Protein AF-A0A815IBQ6-F1 (afdb_monomer)

InterPro domains:
  IPR012664 Conserved hypothetical protein CHP02452 [TIGR02452] (3-160)
  IPR019261 Microbial-type PARG, catalytic domain [PF10021] (5-104)
  IPR043472 Macro domain-like [G3DSA:3.40.220.10] (2-160)

Structure (mmCIF, N/CA/C/O backbone):
data_AF-A0A815IBQ6-F1
#
_entry.id   AF-A0A815IBQ6-F1
#
loop_
_atom_site.group_PDB
_atom_site.id
_atom_site.type_symbol
_atom_site.label_atom_id
_atom_site.label_alt_id
_atom_site.label_comp_id
_atom_site.label_asym_id
_atom_site.label_entity_id
_atom_site.label_seq_id
_atom_site.pdbx_PDB_ins_code
_atom_site.Cartn_x
_atom_site.Cartn_y
_atom_site.Cartn_z
_atom_site.occupancy
_atom_site.B_iso_or_equiv
_atom_site.auth_seq_id
_atom_site.auth_comp_id
_atom_site.auth_asym_id
_atom_site.auth_atom_id
_atom_site.pdbx_PDB_model_num
ATOM 1 N N . MET A 1 1 ? -32.817 18.596 2.537 1.00 39.62 1 MET A N 1
ATOM 2 C CA . MET A 1 1 ? -31.670 19.457 2.178 1.00 39.62 1 MET A CA 1
ATOM 3 C C . MET A 1 1 ? -30.483 18.543 1.933 1.00 39.62 1 MET A C 1
ATOM 5 O 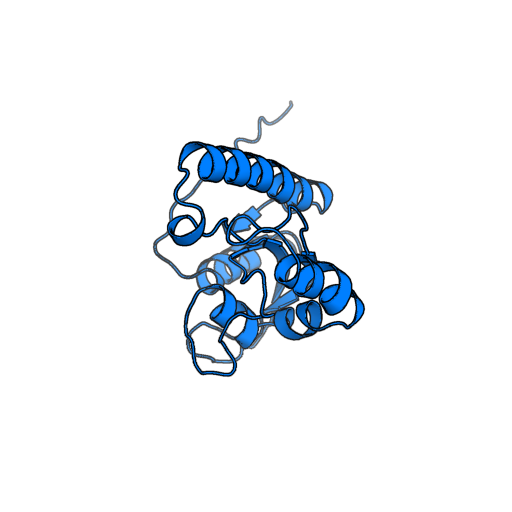O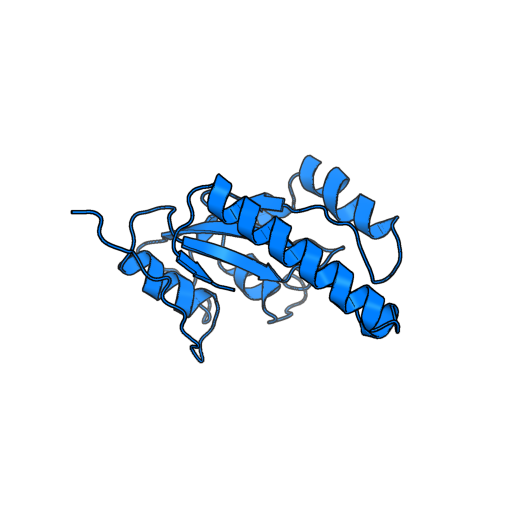 . MET A 1 1 ? -30.120 17.820 2.849 1.00 39.62 1 MET A O 1
ATOM 9 N N . ALA A 1 2 ? -29.962 18.480 0.707 1.00 43.09 2 ALA A N 1
ATOM 10 C CA . ALA A 1 2 ? -28.767 17.694 0.407 1.00 43.09 2 ALA A CA 1
ATOM 11 C C . ALA A 1 2 ? -27.540 18.500 0.846 1.00 43.09 2 ALA A C 1
ATOM 13 O O . ALA A 1 2 ? -27.292 19.584 0.324 1.00 43.09 2 ALA A O 1
ATOM 14 N N . THR A 1 3 ? -26.810 18.012 1.842 1.00 46.16 3 THR A N 1
ATOM 15 C CA . THR A 1 3 ? -25.509 18.558 2.220 1.00 46.16 3 THR A CA 1
ATOM 16 C C . THR A 1 3 ? -24.510 18.196 1.128 1.00 46.16 3 THR A C 1
ATOM 18 O O . THR A 1 3 ? -24.158 17.031 0.957 1.00 46.16 3 THR A O 1
ATOM 21 N N . THR A 1 4 ? -24.058 19.188 0.364 1.00 47.19 4 THR A N 1
ATOM 22 C CA . THR A 1 4 ? -22.916 19.028 -0.539 1.00 47.19 4 THR A CA 1
ATOM 23 C C . THR A 1 4 ? -21.683 18.729 0.311 1.00 47.19 4 THR A C 1
ATOM 25 O O . THR A 1 4 ? -21.151 19.615 0.976 1.00 47.19 4 THR A O 1
ATOM 28 N N . SER A 1 5 ? -21.261 17.465 0.341 1.00 70.06 5 SER A N 1
ATOM 29 C CA . SER A 1 5 ? -20.025 17.057 1.005 1.00 70.06 5 SER A CA 1
ATOM 30 C C . SER A 1 5 ? -18.854 17.365 0.076 1.00 70.06 5 SER A C 1
ATOM 32 O O . SER A 1 5 ? -18.732 16.776 -0.998 1.00 70.06 5 SER A O 1
ATOM 34 N N . TYR A 1 6 ? -18.020 18.332 0.453 1.00 74.88 6 TYR A N 1
ATOM 35 C CA . TYR A 1 6 ? -16.787 18.639 -0.266 1.00 74.88 6 TYR A CA 1
ATOM 36 C C . TYR A 1 6 ? -15.681 17.677 0.174 1.00 74.88 6 TYR A C 1
ATOM 38 O O . TYR A 1 6 ? -15.493 17.442 1.368 1.00 74.88 6 TYR A O 1
ATOM 46 N N . GLN A 1 7 ? -14.907 17.152 -0.780 1.00 84.50 7 GLN A N 1
ATOM 47 C CA . GLN A 1 7 ? -13.708 16.379 -0.459 1.00 84.50 7 GLN A CA 1
ATOM 48 C C . GLN A 1 7 ? -12.661 17.286 0.195 1.00 84.50 7 GLN A C 1
ATOM 50 O O . GLN A 1 7 ? -12.233 18.289 -0.378 1.00 84.50 7 GLN A O 1
ATOM 55 N N . LYS A 1 8 ? -12.226 16.916 1.401 1.00 91.94 8 LYS A N 1
ATOM 56 C CA . LYS A 1 8 ? -11.146 17.594 2.119 1.00 91.94 8 LYS A CA 1
ATOM 57 C C . LYS A 1 8 ? -9.806 17.007 1.677 1.00 91.94 8 LYS A C 1
ATOM 59 O O . LYS A 1 8 ? -9.547 15.831 1.907 1.00 91.94 8 LYS A O 1
ATOM 64 N N . VAL A 1 9 ? -8.942 17.830 1.086 1.00 95.06 9 VAL A N 1
ATOM 65 C CA . VAL A 1 9 ? -7.570 17.446 0.713 1.00 95.06 9 VAL A CA 1
ATOM 66 C C . VAL A 1 9 ? -6.587 18.167 1.627 1.00 95.06 9 VAL A C 1
ATOM 68 O O . VAL A 1 9 ? -6.684 19.378 1.818 1.00 95.06 9 VAL A O 1
ATOM 71 N N . GLN A 1 10 ? -5.643 17.427 2.208 1.00 95.56 10 GLN A N 1
ATOM 72 C CA . GLN A 1 10 ? -4.612 17.968 3.092 1.00 95.56 10 GLN A CA 1
ATOM 73 C C . GLN A 1 10 ? -3.237 17.434 2.699 1.00 95.56 10 GLN A C 1
ATOM 75 O O . GLN A 1 10 ? -3.093 16.265 2.353 1.00 95.56 10 GLN A O 1
ATOM 80 N N . ILE A 1 11 ? -2.220 18.287 2.810 1.00 96.69 11 ILE A N 1
ATOM 81 C CA . ILE A 1 11 ? -0.813 17.903 2.678 1.00 96.69 11 ILE A CA 1
ATOM 82 C C . ILE A 1 11 ? -0.195 18.015 4.070 1.00 96.69 11 ILE A C 1
ATOM 84 O O . ILE A 1 11 ? -0.216 19.086 4.675 1.00 96.69 11 ILE A O 1
ATOM 88 N N . ARG A 1 12 ? 0.322 16.901 4.595 1.00 95.12 12 ARG A N 1
ATOM 89 C CA . ARG A 1 12 ? 0.931 16.817 5.929 1.00 95.12 12 ARG A CA 1
ATOM 90 C C . ARG A 1 12 ? 2.377 16.348 5.800 1.00 95.12 12 ARG A C 1
ATOM 92 O O . ARG A 1 12 ? 2.661 15.425 5.044 1.00 95.12 12 ARG A O 1
ATOM 99 N N . HIS A 1 13 ? 3.283 16.957 6.562 1.00 95.75 13 HIS A N 1
ATOM 100 C CA . HIS A 1 13 ? 4.657 16.473 6.697 1.00 95.75 13 HIS A CA 1
ATOM 101 C C . HIS A 1 13 ? 4.722 15.430 7.822 1.00 95.75 13 HIS A C 1
ATOM 103 O O . HIS A 1 13 ? 5.087 15.740 8.951 1.00 95.75 13 HIS A O 1
ATOM 109 N N . CYS A 1 14 ? 4.283 14.208 7.524 1.00 94.12 14 CYS A N 1
ATOM 110 C CA . CYS A 1 14 ? 4.274 13.085 8.461 1.00 94.12 14 CYS A CA 1
ATOM 111 C C . CYS A 1 14 ? 4.447 11.751 7.722 1.00 94.12 14 CYS A C 1
ATOM 113 O O . CYS A 1 14 ? 4.366 11.688 6.492 1.00 94.12 14 CYS A O 1
ATOM 115 N N . THR A 1 15 ? 4.683 10.675 8.468 1.00 94.12 15 THR A N 1
ATOM 116 C CA . THR A 1 15 ? 4.713 9.323 7.902 1.00 94.12 15 THR A CA 1
ATOM 117 C C . THR A 1 15 ? 3.301 8.827 7.577 1.00 94.12 15 THR A C 1
ATOM 119 O O . THR A 1 15 ? 2.294 9.383 8.028 1.00 94.12 15 THR A O 1
ATOM 122 N N . ILE A 1 16 ? 3.227 7.735 6.810 1.00 93.94 16 ILE A N 1
ATOM 123 C CA . ILE A 1 16 ? 1.962 7.041 6.538 1.00 93.94 16 ILE A CA 1
ATOM 124 C C . ILE A 1 16 ? 1.345 6.519 7.843 1.00 93.94 16 ILE A C 1
ATOM 126 O O . ILE A 1 16 ? 0.137 6.642 8.023 1.00 93.94 16 ILE A O 1
ATOM 130 N N . LEU A 1 17 ? 2.157 5.983 8.762 1.00 94.88 17 LEU A N 1
ATOM 131 C CA . LEU A 1 17 ? 1.676 5.447 10.038 1.00 94.88 17 LEU A CA 1
ATOM 132 C C . LEU A 1 17 ? 1.137 6.556 10.950 1.00 94.88 17 LEU A C 1
ATOM 134 O O . LEU A 1 17 ? 0.068 6.391 11.527 1.00 94.88 17 LEU A O 1
ATOM 138 N N . GLN A 1 18 ? 1.811 7.707 11.019 1.00 95.38 18 GLN A N 1
ATOM 139 C CA . GLN A 1 18 ? 1.338 8.872 11.776 1.00 95.38 18 GLN A CA 1
ATOM 140 C C . GLN A 1 18 ? 0.020 9.425 11.219 1.00 95.38 18 GLN A C 1
ATOM 142 O O . GLN A 1 18 ? -0.898 9.738 11.979 1.00 95.38 18 GLN A O 1
ATOM 147 N N . ALA A 1 19 ? -0.092 9.537 9.890 1.00 96.00 19 ALA A N 1
ATOM 148 C CA . ALA A 1 19 ? -1.331 9.967 9.246 1.00 96.00 19 ALA A CA 1
ATOM 149 C C . ALA A 1 19 ? -2.469 8.973 9.517 1.00 96.00 19 ALA A C 1
ATOM 151 O O . ALA A 1 19 ? -3.549 9.384 9.937 1.00 96.00 19 ALA A O 1
ATOM 152 N N . ALA A 1 20 ? -2.214 7.677 9.324 1.00 95.44 20 ALA A N 1
ATOM 153 C CA . ALA A 1 20 ? -3.199 6.622 9.523 1.00 95.44 20 ALA A CA 1
ATOM 154 C C . ALA A 1 20 ? -3.667 6.531 10.979 1.00 95.44 20 ALA A C 1
ATOM 156 O O . ALA A 1 20 ? -4.866 6.447 11.209 1.00 95.44 20 ALA A O 1
ATOM 157 N N . GLN A 1 21 ? -2.754 6.619 11.950 1.00 95.44 21 GLN A N 1
ATOM 158 C CA . GLN A 1 21 ? -3.089 6.615 13.374 1.00 95.44 21 GLN A CA 1
ATOM 159 C C . GLN A 1 21 ? -3.995 7.798 13.739 1.00 95.44 21 GLN A C 1
ATOM 161 O O . GLN A 1 21 ? -5.029 7.612 14.373 1.00 95.44 21 GLN A O 1
ATOM 166 N N . SER A 1 22 ? -3.620 9.010 13.314 1.00 95.12 22 SER A N 1
ATOM 167 C CA . SER A 1 22 ? -4.398 10.232 13.555 1.00 95.12 22 SER A CA 1
ATOM 168 C C . SER A 1 22 ? -5.808 10.123 12.975 1.00 95.12 22 SER A C 1
ATOM 170 O O . SER A 1 22 ? -6.764 10.494 13.642 1.00 95.12 22 SER A O 1
ATOM 172 N N . LEU A 1 23 ? -5.948 9.586 11.762 1.00 95.06 23 LEU A N 1
ATOM 173 C CA . LEU A 1 23 ? -7.248 9.430 11.110 1.00 95.06 23 LEU A CA 1
ATOM 174 C C . LEU A 1 23 ? -8.068 8.288 11.720 1.00 95.06 23 LEU A C 1
ATOM 176 O O . LEU A 1 23 ? -9.263 8.445 11.929 1.00 95.06 23 LEU A O 1
ATOM 180 N N . ALA A 1 24 ? -7.444 7.160 12.060 1.00 93.94 24 ALA A N 1
ATOM 181 C CA . ALA A 1 24 ? -8.127 6.030 12.686 1.00 93.94 24 ALA A CA 1
ATOM 182 C C . ALA A 1 24 ? -8.690 6.372 14.077 1.00 93.94 24 ALA A C 1
ATOM 184 O O . ALA A 1 24 ? -9.659 5.755 14.501 1.00 93.94 24 ALA A O 1
ATOM 185 N N . ALA A 1 25 ? -8.118 7.364 14.769 1.00 92.94 25 ALA A N 1
ATOM 186 C CA . ALA A 1 25 ? -8.645 7.869 16.037 1.00 92.94 25 ALA A CA 1
ATOM 187 C C . ALA A 1 25 ? -9.909 8.741 15.879 1.00 92.94 25 ALA A C 1
ATOM 189 O O . ALA A 1 25 ? -10.673 8.886 16.830 1.00 92.94 25 ALA A O 1
ATOM 190 N N . GLU A 1 26 ? -10.123 9.334 14.701 1.00 92.12 26 GLU A N 1
ATOM 191 C CA . GLU A 1 26 ? -11.248 10.239 14.412 1.00 92.12 26 GLU A CA 1
ATOM 192 C C . GLU A 1 26 ? -12.374 9.555 13.617 1.00 92.12 26 GLU A C 1
ATOM 194 O O . GLU A 1 26 ? -13.513 10.023 13.610 1.00 92.12 26 GLU A O 1
ATOM 199 N N . MET A 1 27 ? -12.056 8.459 12.928 1.00 87.94 27 MET A N 1
ATOM 200 C CA . MET A 1 27 ? -12.938 7.779 11.982 1.00 87.94 27 MET A CA 1
ATOM 201 C C . MET A 1 27 ? -13.534 6.501 12.581 1.00 87.94 27 MET A C 1
ATOM 203 O O . MET A 1 27 ? -12.981 5.898 13.498 1.00 87.94 27 MET A O 1
ATOM 207 N N . ALA A 1 28 ? -14.651 6.039 12.012 1.00 86.56 28 ALA A N 1
ATOM 208 C CA . ALA A 1 28 ? -15.143 4.695 12.302 1.00 86.56 28 ALA A CA 1
ATOM 209 C C . ALA A 1 28 ? -14.139 3.623 11.827 1.00 86.56 28 ALA A C 1
ATOM 211 O O . ALA A 1 28 ? -13.342 3.854 10.912 1.00 86.56 28 ALA A O 1
ATOM 212 N N . GLU A 1 29 ? -14.202 2.439 12.435 1.00 85.94 29 GLU A N 1
ATOM 213 C CA . GLU A 1 29 ? -13.340 1.306 12.085 1.00 85.94 29 GLU A CA 1
ATOM 214 C C . GLU A 1 29 ? -13.447 0.963 10.587 1.00 85.94 29 GLU A C 1
ATOM 216 O O . GLU A 1 29 ? -14.508 1.098 9.974 1.00 85.94 29 GLU A O 1
ATOM 221 N N . ASP A 1 30 ? -12.333 0.537 9.987 1.00 87.00 30 ASP A N 1
ATOM 222 C CA . ASP A 1 30 ? -12.237 0.104 8.585 1.00 87.00 30 ASP A CA 1
ATOM 223 C C . ASP A 1 30 ? -12.525 1.180 7.517 1.00 87.00 30 ASP A C 1
ATOM 225 O O . ASP A 1 30 ? -12.622 0.862 6.332 1.00 87.00 30 ASP A O 1
ATOM 229 N N . ARG A 1 31 ? -12.610 2.461 7.901 1.00 94.25 31 ARG A N 1
ATOM 230 C CA . ARG A 1 31 ? -12.837 3.593 6.978 1.00 94.25 31 ARG A CA 1
ATOM 231 C C . ARG A 1 31 ? -11.573 4.185 6.357 1.00 94.25 31 ARG A C 1
ATOM 233 O O . ARG A 1 31 ? -11.643 4.845 5.318 1.00 94.25 31 ARG A O 1
ATOM 240 N N . VAL A 1 32 ? -10.429 3.973 7.005 1.00 97.62 32 VAL A N 1
ATOM 241 C CA . VAL A 1 32 ? -9.134 4.494 6.557 1.00 97.62 32 VAL A CA 1
ATOM 242 C C . VAL A 1 32 ? -8.517 3.546 5.530 1.00 97.62 32 VAL A C 1
ATOM 244 O O . VAL A 1 32 ? -8.209 2.390 5.831 1.00 97.62 32 VAL A O 1
ATOM 247 N N . GLY A 1 33 ? -8.288 4.070 4.327 1.00 98.12 33 GLY A N 1
ATOM 248 C CA . GLY A 1 33 ? -7.576 3.406 3.242 1.00 98.12 33 GLY A CA 1
ATOM 249 C C . GLY A 1 33 ? -6.144 3.925 3.101 1.00 98.12 33 GLY A C 1
ATOM 250 O O . GLY A 1 33 ? -5.915 5.131 3.102 1.00 98.12 33 GLY A O 1
ATOM 251 N N . ILE A 1 34 ? -5.167 3.034 2.939 1.00 98.00 34 ILE A N 1
ATOM 252 C CA . ILE A 1 34 ? -3.754 3.382 2.736 1.00 98.00 34 ILE A CA 1
ATOM 253 C C . ILE A 1 34 ? -3.273 2.876 1.379 1.00 98.00 34 ILE A C 1
ATOM 255 O O . ILE A 1 34 ? -3.453 1.703 1.036 1.00 98.00 34 ILE A O 1
ATOM 259 N N . LEU A 1 35 ? -2.606 3.740 0.616 1.00 97.69 35 LEU A N 1
ATOM 260 C CA . LEU A 1 35 ? -1.840 3.329 -0.555 1.00 97.69 35 LEU A CA 1
ATOM 261 C C . LEU A 1 35 ? -0.470 2.790 -0.124 1.00 97.69 35 LEU A C 1
ATOM 263 O O . LEU A 1 35 ? 0.360 3.508 0.433 1.00 97.69 35 LEU A O 1
ATOM 267 N N . ASN A 1 36 ? -0.200 1.523 -0.431 1.00 97.19 36 ASN A N 1
ATOM 268 C CA . ASN A 1 36 ? 1.139 0.955 -0.328 1.00 97.19 36 ASN A CA 1
ATOM 269 C C . ASN A 1 36 ? 1.892 1.134 -1.656 1.00 97.19 36 ASN A C 1
ATOM 271 O O . ASN A 1 36 ? 1.542 0.521 -2.671 1.00 97.19 36 ASN A O 1
ATOM 275 N N . PHE A 1 37 ? 2.953 1.946 -1.626 1.00 87.56 37 PHE A N 1
ATOM 276 C CA . PHE A 1 37 ? 3.891 2.140 -2.734 1.00 87.56 37 PHE A CA 1
ATOM 277 C C . PHE A 1 37 ? 4.797 0.928 -2.908 1.00 87.56 37 PHE A C 1
ATOM 279 O O . PHE A 1 37 ? 5.941 0.908 -2.454 1.00 87.56 37 PHE A O 1
ATOM 286 N N . ALA A 1 38 ? 4.261 -0.089 -3.566 1.00 88.50 38 ALA A N 1
ATOM 287 C CA . ALA A 1 38 ? 4.839 -1.410 -3.498 1.00 88.50 38 ALA A CA 1
ATOM 288 C C . ALA A 1 38 ? 5.939 -1.663 -4.523 1.00 88.50 38 ALA A C 1
ATOM 290 O O . ALA A 1 38 ? 5.911 -1.220 -5.676 1.00 88.50 38 ALA A O 1
ATOM 291 N N . SER A 1 39 ? 6.862 -2.521 -4.125 1.00 89.38 39 SER A N 1
ATOM 292 C CA . SER A 1 39 ? 7.679 -3.296 -5.028 1.00 89.38 39 SER A CA 1
ATOM 293 C C . SER A 1 39 ? 6.794 -4.182 -5.900 1.00 89.38 39 SER A C 1
ATOM 295 O O . SER A 1 39 ? 5.946 -4.945 -5.437 1.00 89.38 39 SER A O 1
ATOM 297 N N . ALA A 1 40 ? 7.047 -4.149 -7.205 1.00 91.19 40 ALA A N 1
ATOM 298 C CA . ALA A 1 40 ? 6.367 -5.041 -8.136 1.00 91.19 40 ALA A CA 1
ATOM 299 C C . ALA A 1 40 ? 6.784 -6.512 -7.967 1.00 91.19 40 ALA A C 1
ATOM 301 O O . ALA A 1 40 ? 6.114 -7.393 -8.496 1.00 91.19 40 ALA A O 1
ATOM 302 N N . LYS A 1 41 ? 7.914 -6.789 -7.297 1.00 90.56 41 LYS A N 1
ATOM 303 C CA . LYS A 1 41 ? 8.588 -8.099 -7.357 1.00 90.56 41 LYS A CA 1
ATOM 304 C C . LYS A 1 41 ? 8.835 -8.758 -6.007 1.00 90.56 41 LYS A C 1
ATOM 306 O O . LYS A 1 41 ? 9.086 -9.961 -5.987 1.00 90.56 41 LYS A O 1
ATOM 311 N N . ASN A 1 42 ? 8.811 -7.993 -4.921 1.00 91.56 42 ASN A N 1
ATOM 312 C CA . ASN A 1 42 ? 9.181 -8.469 -3.592 1.00 91.56 42 ASN A CA 1
ATOM 313 C C . ASN A 1 42 ? 8.124 -8.002 -2.585 1.00 91.56 42 ASN A C 1
ATOM 315 O O . ASN A 1 42 ? 7.998 -6.791 -2.417 1.00 91.56 42 ASN A O 1
ATOM 319 N N . PRO A 1 43 ? 7.370 -8.906 -1.940 1.00 92.69 43 PRO A N 1
ATOM 320 C CA . PRO A 1 43 ? 6.394 -8.516 -0.928 1.00 92.69 43 PRO A CA 1
ATOM 321 C C . PRO A 1 43 ? 7.073 -7.829 0.256 1.00 92.69 43 PRO A C 1
ATOM 323 O O . PRO A 1 43 ? 8.033 -8.362 0.811 1.00 92.69 43 PRO A O 1
ATOM 326 N N . GLY A 1 44 ? 6.582 -6.647 0.639 1.00 89.44 44 GLY A N 1
ATOM 327 C CA . GLY A 1 44 ? 7.177 -5.864 1.724 1.00 89.44 44 GLY A CA 1
ATOM 328 C C . GLY A 1 44 ? 8.520 -5.225 1.354 1.00 89.44 44 GLY A C 1
ATOM 329 O O . GLY A 1 44 ? 9.267 -4.813 2.240 1.00 89.44 44 GLY A O 1
ATOM 330 N N . GLY A 1 45 ? 8.861 -5.168 0.064 1.00 86.94 45 GLY A N 1
ATOM 331 C CA . GLY A 1 45 ? 10.087 -4.539 -0.412 1.00 86.94 45 GLY A CA 1
ATOM 332 C C . GLY A 1 45 ? 11.346 -5.205 0.145 1.00 86.94 45 GLY A C 1
ATOM 333 O O . GLY A 1 45 ? 11.540 -6.417 0.030 1.00 86.94 45 GLY A O 1
ATOM 334 N N . GLY A 1 46 ? 12.241 -4.395 0.708 1.00 81.38 46 GLY A N 1
ATOM 335 C CA . GLY A 1 46 ? 13.500 -4.831 1.309 1.00 81.38 46 GLY A CA 1
ATOM 336 C C . GLY A 1 46 ? 13.475 -4.948 2.834 1.00 81.38 46 GLY A C 1
ATOM 337 O O . GLY A 1 46 ? 14.551 -4.931 3.432 1.00 81.38 46 GLY A O 1
ATOM 338 N N . PHE A 1 47 ? 12.310 -5.022 3.494 1.00 82.19 47 PHE A N 1
ATOM 339 C CA . PHE A 1 47 ? 12.244 -4.815 4.952 1.00 82.19 47 PHE A CA 1
ATOM 340 C C . PHE A 1 47 ? 13.037 -5.853 5.760 1.00 82.19 47 PHE A C 1
ATOM 342 O O . PHE A 1 47 ? 13.681 -5.488 6.742 1.00 82.19 47 PHE A O 1
ATOM 349 N N . LEU A 1 48 ? 13.075 -7.113 5.307 1.00 68.31 48 LEU A N 1
ATOM 350 C CA . LEU A 1 48 ? 13.884 -8.180 5.918 1.00 68.31 48 LEU A CA 1
ATOM 351 C C . LEU A 1 48 ? 15.394 -7.915 5.828 1.00 68.31 48 LEU A C 1
ATOM 353 O O . LEU A 1 48 ? 16.171 -8.504 6.569 1.00 68.31 48 LEU A O 1
ATOM 357 N N . ARG A 1 49 ? 15.816 -7.029 4.920 1.00 69.19 49 ARG A N 1
ATOM 358 C CA . ARG A 1 49 ? 17.212 -6.608 4.727 1.00 69.19 49 ARG A CA 1
ATOM 359 C C . ARG A 1 49 ? 17.513 -5.263 5.398 1.00 69.19 49 ARG A C 1
ATOM 361 O O . ARG A 1 49 ? 18.554 -4.675 5.135 1.00 69.19 49 ARG A O 1
ATOM 368 N N . GLY A 1 50 ? 16.600 -4.758 6.231 1.00 63.38 50 GLY A N 1
ATOM 369 C CA . GLY A 1 50 ? 16.784 -3.520 6.989 1.00 63.38 50 GLY A CA 1
ATOM 370 C C .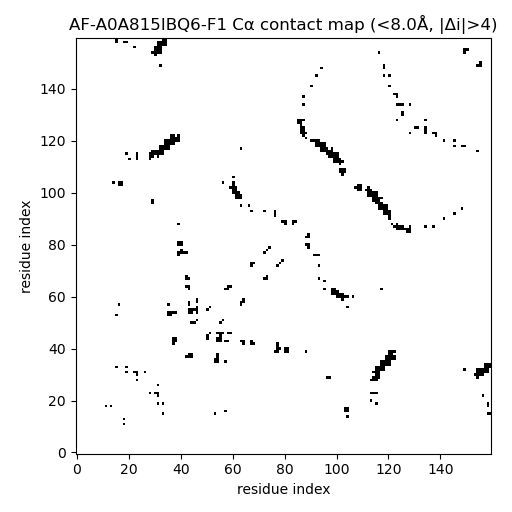 GLY A 1 50 ? 16.460 -2.231 6.228 1.00 63.38 50 GLY A C 1
ATOM 371 O O . GLY A 1 50 ? 16.731 -1.148 6.745 1.00 63.38 50 GLY A O 1
ATOM 372 N N . ALA A 1 51 ? 15.865 -2.301 5.032 1.00 69.88 51 ALA A N 1
ATOM 373 C CA . ALA A 1 51 ? 15.452 -1.096 4.314 1.00 69.88 51 ALA A CA 1
ATOM 374 C C . ALA A 1 51 ? 14.334 -0.360 5.080 1.00 69.88 51 ALA A C 1
ATOM 376 O O . ALA A 1 51 ? 13.390 -0.980 5.568 1.00 69.88 51 ALA A O 1
ATOM 377 N N . LYS A 1 52 ? 14.435 0.968 5.209 1.00 63.34 52 LYS A N 1
ATOM 378 C CA . LYS A 1 52 ? 13.499 1.816 5.980 1.00 63.34 52 LYS A CA 1
ATOM 379 C C . LYS A 1 52 ? 12.621 2.702 5.087 1.00 63.34 52 LYS A C 1
ATOM 381 O O . LYS A 1 52 ? 12.316 3.835 5.441 1.00 63.34 52 LYS A O 1
ATOM 386 N N . VAL A 1 53 ? 12.262 2.210 3.908 1.00 73.50 53 VAL A N 1
ATOM 387 C CA . VAL A 1 53 ? 11.438 2.950 2.944 1.00 73.50 53 VAL A CA 1
ATOM 388 C C . VAL A 1 53 ? 9.939 2.751 3.238 1.00 73.50 53 VAL A C 1
ATOM 390 O O . VAL A 1 53 ? 9.567 2.163 4.258 1.00 73.50 53 VAL A O 1
ATOM 393 N N . LYS A 1 54 ? 9.067 3.330 2.399 1.00 78.69 54 LYS A N 1
ATOM 394 C CA . LYS A 1 54 ? 7.620 3.437 2.661 1.00 78.69 54 LYS A CA 1
ATOM 395 C C . LYS A 1 54 ? 6.923 2.074 2.811 1.00 78.69 54 LYS A C 1
ATOM 397 O O . LYS A 1 54 ? 6.232 1.869 3.806 1.00 78.69 54 LYS A O 1
ATOM 402 N N . GLU A 1 55 ? 7.118 1.150 1.867 1.00 87.56 55 GLU A N 1
ATOM 403 C CA . GLU A 1 55 ? 6.518 -0.198 1.918 1.00 87.56 55 GLU A CA 1
ATOM 404 C C . GLU A 1 55 ? 7.032 -0.987 3.130 1.00 87.56 55 GLU A C 1
ATOM 406 O O . GLU A 1 55 ? 6.280 -1.687 3.806 1.00 87.56 55 GLU A O 1
ATOM 411 N N . GLU A 1 56 ? 8.315 -0.836 3.446 1.00 89.44 56 GLU A N 1
ATOM 412 C CA . GLU A 1 56 ? 8.962 -1.553 4.533 1.00 89.44 56 GLU A CA 1
ATOM 413 C C . GLU A 1 56 ? 8.465 -1.125 5.914 1.00 89.44 56 GLU A C 1
ATOM 415 O O . GLU A 1 56 ? 8.437 -1.952 6.827 1.00 89.44 56 GLU A O 1
ATOM 420 N N . SER A 1 57 ? 8.079 0.146 6.080 1.00 91.69 57 SER A N 1
ATOM 421 C CA . SER A 1 57 ? 7.450 0.613 7.322 1.00 91.69 57 SER A CA 1
ATOM 422 C C . SER A 1 57 ? 6.108 -0.090 7.545 1.00 91.69 57 SER A C 1
ATOM 424 O O . SER A 1 57 ? 5.903 -0.717 8.583 1.00 91.69 57 SER A O 1
ATOM 426 N N . LEU A 1 58 ? 5.246 -0.121 6.520 1.00 95.00 58 LEU A N 1
ATOM 427 C CA . LEU A 1 58 ? 3.973 -0.845 6.584 1.00 95.00 58 LEU A CA 1
ATOM 428 C C . LEU A 1 58 ? 4.183 -2.342 6.841 1.00 95.00 58 LEU A C 1
ATOM 430 O O . LEU A 1 58 ? 3.505 -2.917 7.689 1.00 95.00 58 LEU A O 1
ATOM 434 N N . ALA A 1 59 ? 5.137 -2.977 6.158 1.00 94.88 59 ALA A N 1
ATOM 435 C CA . ALA A 1 59 ? 5.416 -4.401 6.326 1.00 94.88 59 ALA A CA 1
ATOM 436 C C . ALA A 1 59 ? 5.889 -4.765 7.746 1.00 94.88 59 ALA A C 1
ATOM 438 O O . ALA A 1 59 ? 5.530 -5.827 8.249 1.00 94.88 59 ALA A O 1
ATOM 439 N N . ARG A 1 60 ? 6.675 -3.898 8.403 1.00 94.88 60 ARG A N 1
ATOM 440 C CA . ARG A 1 60 ? 7.164 -4.127 9.776 1.00 94.88 60 ARG A CA 1
ATOM 441 C C . ARG A 1 60 ? 6.127 -3.854 10.854 1.00 94.88 60 ARG A C 1
ATOM 443 O O . ARG A 1 60 ? 6.164 -4.503 11.900 1.00 94.88 60 ARG A O 1
ATOM 450 N N . SER A 1 61 ? 5.269 -2.870 10.620 1.00 96.75 61 SER A N 1
ATOM 451 C CA . SER A 1 61 ? 4.368 -2.341 11.642 1.00 96.75 61 SER A CA 1
ATOM 452 C C . SER A 1 61 ? 2.945 -2.886 11.549 1.00 96.75 61 SER A C 1
ATOM 454 O O . SER A 1 61 ? 2.081 -2.475 12.324 1.00 96.75 61 SER A O 1
ATOM 456 N N . SER A 1 62 ? 2.688 -3.809 10.616 1.00 97.75 62 SER A N 1
ATOM 457 C CA . SER A 1 62 ? 1.349 -4.336 10.367 1.00 97.75 62 SER A CA 1
ATOM 458 C C . SER A 1 62 ? 1.305 -5.799 9.933 1.00 97.75 62 SER A C 1
ATOM 460 O O . SER A 1 62 ? 2.327 -6.429 9.660 1.00 97.75 62 SER A O 1
ATOM 462 N N . SER A 1 63 ? 0.090 -6.343 9.824 1.00 98.06 63 SER A N 1
ATOM 463 C CA . SER A 1 63 ? -0.155 -7.675 9.258 1.00 98.06 63 SER A CA 1
ATOM 464 C C . SER A 1 63 ? -0.026 -7.734 7.726 1.00 98.06 63 SER A C 1
ATOM 466 O O . SER A 1 63 ? -0.210 -8.805 7.143 1.00 98.06 63 SER A O 1
ATOM 468 N N . LEU A 1 64 ? 0.323 -6.626 7.053 1.00 97.56 64 LEU A N 1
ATOM 469 C CA . LEU A 1 64 ? 0.386 -6.541 5.590 1.00 97.56 64 LEU A CA 1
ATOM 470 C C . LEU A 1 64 ? 1.324 -7.583 4.980 1.00 97.56 64 LEU A C 1
ATOM 472 O O . LEU A 1 64 ? 0.978 -8.199 3.977 1.00 97.56 64 LEU A O 1
ATOM 476 N N . TYR A 1 65 ? 2.494 -7.825 5.577 1.00 96.81 65 TYR A N 1
ATOM 477 C CA . TYR A 1 65 ? 3.438 -8.795 5.019 1.00 96.81 65 TYR A CA 1
ATOM 478 C C . TYR A 1 65 ? 2.840 -10.210 4.938 1.00 96.81 65 TYR A C 1
ATOM 480 O O . TYR A 1 65 ? 3.029 -10.904 3.938 1.00 96.81 65 TYR A O 1
ATOM 488 N N . LEU A 1 66 ? 2.049 -10.611 5.938 1.00 96.94 66 LEU A N 1
ATOM 489 C CA . LEU A 1 66 ? 1.345 -11.897 5.933 1.00 96.94 66 LEU A CA 1
ATOM 490 C C . LEU A 1 66 ? 0.303 -11.957 4.807 1.00 96.94 66 LEU A C 1
ATOM 492 O O . LEU A 1 66 ? 0.186 -12.977 4.134 1.00 96.94 66 LEU A O 1
ATOM 496 N N . ALA A 1 67 ? -0.411 -10.857 4.551 1.00 97.38 67 ALA A N 1
ATOM 497 C CA . ALA A 1 67 ? -1.357 -10.772 3.439 1.00 97.38 67 ALA A CA 1
ATOM 498 C C . ALA A 1 67 ? -0.657 -10.868 2.068 1.00 97.38 67 ALA A C 1
ATOM 500 O O . ALA A 1 67 ? -1.112 -11.591 1.184 1.00 97.38 67 ALA A O 1
ATOM 501 N N . LEU A 1 68 ? 0.484 -10.192 1.898 1.00 96.62 68 LEU A N 1
ATOM 502 C CA . LEU A 1 68 ? 1.227 -10.162 0.631 1.00 96.62 68 LEU A CA 1
ATOM 503 C C . LEU A 1 68 ? 1.949 -11.479 0.305 1.00 96.62 68 LEU A C 1
ATOM 505 O O . LEU A 1 68 ? 2.255 -11.743 -0.857 1.00 96.62 68 LEU A O 1
ATOM 509 N N . THR A 1 69 ? 2.234 -12.304 1.312 1.00 96.31 69 THR A N 1
ATOM 510 C CA . THR A 1 69 ? 2.985 -13.565 1.165 1.00 96.31 69 THR A CA 1
ATOM 511 C C . THR A 1 69 ? 2.108 -14.800 1.002 1.00 96.31 69 THR A C 1
ATOM 513 O O . THR A 1 69 ? 2.628 -15.909 0.882 1.00 96.31 69 THR A O 1
ATOM 516 N N . GLN A 1 70 ? 0.787 -14.632 0.936 1.00 97.12 70 GLN A N 1
ATOM 517 C CA . GLN A 1 70 ? -0.111 -15.742 0.635 1.00 97.12 70 GLN A CA 1
ATOM 518 C C . GLN A 1 70 ? 0.254 -16.380 -0.720 1.00 97.12 70 GLN A C 1
ATOM 520 O O . GLN A 1 70 ? 0.452 -15.644 -1.692 1.00 97.12 70 GLN A O 1
ATOM 525 N N . PRO A 1 71 ? 0.282 -17.724 -0.844 1.00 96.56 71 PRO A N 1
ATOM 526 C CA . PRO A 1 71 ? 0.722 -18.399 -2.071 1.00 96.56 71 PRO A CA 1
ATOM 527 C C . PRO A 1 71 ? -0.001 -17.927 -3.339 1.00 96.56 71 PRO A C 1
ATOM 529 O O . PRO A 1 71 ? 0.625 -17.711 -4.375 1.00 96.56 71 PRO A O 1
ATOM 532 N N . ARG A 1 72 ? -1.316 -17.692 -3.238 1.00 96.19 72 ARG A N 1
ATOM 533 C CA . ARG A 1 72 ? -2.144 -17.176 -4.337 1.00 96.19 72 ARG A CA 1
ATOM 534 C C . ARG A 1 72 ? -1.704 -15.781 -4.780 1.00 96.19 72 ARG A C 1
ATOM 536 O O . ARG A 1 72 ? -1.514 -15.546 -5.968 1.00 96.19 72 ARG A O 1
ATOM 543 N N . ILE A 1 73 ? -1.508 -14.873 -3.823 1.00 96.00 73 ILE A N 1
ATOM 544 C CA . ILE A 1 73 ? -1.039 -13.507 -4.087 1.00 96.00 73 ILE A CA 1
ATOM 545 C C . ILE A 1 73 ? 0.363 -13.541 -4.696 1.00 96.00 73 ILE A C 1
ATOM 547 O O . ILE A 1 73 ? 0.644 -12.813 -5.648 1.00 96.00 73 ILE A O 1
ATOM 551 N N . PHE A 1 74 ? 1.222 -14.431 -4.203 1.00 93.50 74 PHE A N 1
ATOM 552 C CA . PHE A 1 74 ? 2.570 -14.604 -4.723 1.00 93.50 74 PHE A CA 1
ATOM 553 C C . PHE A 1 74 ? 2.588 -14.977 -6.207 1.00 93.50 74 PHE A C 1
ATOM 555 O O . PHE A 1 74 ? 3.177 -14.253 -7.017 1.00 93.50 74 PHE A O 1
ATOM 562 N N . ALA A 1 75 ? 1.865 -16.039 -6.559 1.00 93.56 75 ALA A N 1
ATOM 563 C CA . ALA A 1 75 ? 1.765 -16.520 -7.931 1.00 93.56 75 ALA A CA 1
ATOM 564 C C . ALA A 1 75 ? 1.081 -15.499 -8.859 1.00 93.56 75 ALA A C 1
ATOM 566 O O . ALA A 1 75 ? 1.542 -15.229 -9.970 1.00 93.56 75 ALA A O 1
ATOM 567 N N . GLU A 1 76 ? -0.021 -14.892 -8.415 1.00 94.38 76 GLU A N 1
ATOM 568 C CA . GLU A 1 76 ? -0.827 -14.027 -9.278 1.00 94.38 76 GLU A CA 1
ATOM 569 C C . GLU A 1 76 ? -0.257 -12.616 -9.421 1.00 94.38 76 GLU A C 1
ATOM 571 O O . GLU A 1 76 ? -0.419 -11.998 -10.469 1.00 94.38 76 GLU A O 1
ATOM 576 N N . TYR A 1 77 ? 0.421 -12.070 -8.419 1.00 95.56 77 TYR A N 1
ATOM 577 C CA . TYR A 1 77 ? 0.925 -10.701 -8.496 1.00 95.56 77 TYR A CA 1
ATOM 578 C C . TYR A 1 77 ? 2.429 -10.657 -8.762 1.00 95.56 77 TYR A C 1
ATOM 580 O O . TYR A 1 77 ? 2.870 -10.069 -9.757 1.00 95.56 77 TYR A O 1
ATOM 588 N N . TYR A 1 78 ? 3.226 -11.271 -7.888 1.00 95.12 78 TYR A N 1
ATOM 589 C CA . TYR A 1 78 ? 4.677 -11.097 -7.910 1.00 95.12 78 TYR A CA 1
ATOM 590 C C . TYR A 1 78 ? 5.322 -11.871 -9.058 1.00 95.12 78 TYR A C 1
ATOM 592 O O . TYR A 1 78 ? 6.114 -11.287 -9.801 1.00 95.12 78 TYR A O 1
ATOM 600 N N . ASP A 1 79 ? 4.947 -13.133 -9.275 1.00 94.00 79 ASP A N 1
ATOM 601 C CA . ASP A 1 79 ? 5.511 -13.925 -10.376 1.00 94.00 79 ASP A CA 1
ATOM 602 C C . ASP A 1 79 ? 5.122 -13.356 -11.743 1.00 94.00 79 ASP A C 1
ATOM 604 O O . ASP A 1 79 ? 5.968 -13.207 -12.627 1.00 94.00 79 ASP A O 1
ATOM 608 N N . HIS A 1 80 ? 3.889 -12.874 -11.889 1.00 93.50 80 HIS A N 1
ATOM 609 C CA . HIS A 1 80 ? 3.481 -12.190 -13.112 1.00 93.50 80 HIS A CA 1
ATOM 610 C C . HIS A 1 80 ? 4.304 -10.932 -13.409 1.00 93.50 80 HIS A C 1
ATOM 612 O O . HIS A 1 80 ? 4.750 -10.724 -14.538 1.00 93.50 80 HIS A O 1
ATOM 618 N N . ASN A 1 81 ? 4.538 -10.085 -12.405 1.00 93.06 81 ASN A N 1
ATOM 619 C CA . ASN A 1 81 ? 5.348 -8.880 -12.581 1.00 93.06 81 ASN A CA 1
ATOM 620 C C . ASN A 1 81 ? 6.842 -9.192 -12.791 1.00 93.06 81 ASN A C 1
ATOM 622 O O . ASN A 1 81 ? 7.553 -8.380 -13.390 1.00 93.06 81 ASN A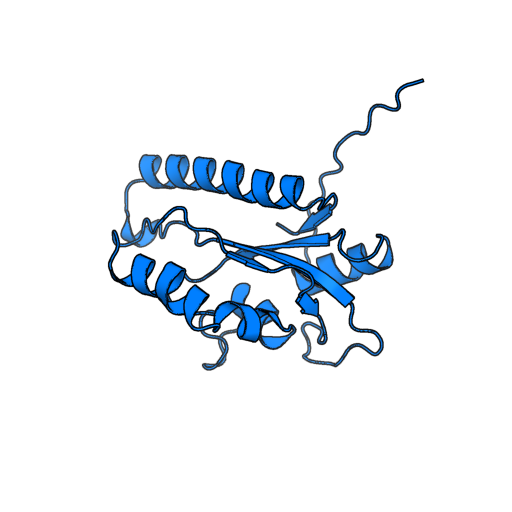 O 1
ATOM 626 N N . ARG A 1 82 ? 7.334 -10.350 -12.329 1.00 92.12 82 ARG A N 1
ATOM 627 C CA . ARG A 1 82 ? 8.699 -10.829 -12.608 1.00 92.12 82 ARG A CA 1
ATOM 628 C C . ARG A 1 82 ? 8.863 -11.279 -14.058 1.00 92.12 82 ARG A C 1
ATOM 630 O O . ARG A 1 82 ? 9.893 -10.967 -14.651 1.00 92.12 82 ARG A O 1
ATOM 637 N N . CYS A 1 83 ? 7.854 -11.942 -14.622 1.00 86.44 83 CYS A N 1
ATOM 638 C CA . CYS A 1 83 ? 7.841 -12.395 -16.017 1.00 86.44 83 CYS A CA 1
ATOM 639 C C . CYS A 1 83 ? 7.448 -11.296 -17.026 1.00 86.44 83 CYS A C 1
ATOM 641 O O . CYS A 1 83 ? 7.665 -11.458 -18.224 1.00 86.44 83 CYS A O 1
ATOM 643 N N . GLY A 1 84 ? 6.843 -10.196 -16.566 1.00 79.88 84 GLY A N 1
ATOM 644 C CA . GLY A 1 84 ? 6.281 -9.145 -17.418 1.00 79.88 84 GLY A CA 1
ATOM 645 C C . GLY A 1 84 ? 7.270 -8.103 -17.966 1.00 79.88 84 GLY A C 1
ATOM 646 O O . GLY A 1 84 ? 8.489 -8.174 -17.796 1.00 79.88 84 GLY A O 1
ATOM 647 N N . LYS A 1 85 ? 6.711 -7.072 -18.620 1.00 74.56 85 LYS A N 1
ATOM 648 C CA . LYS A 1 85 ? 7.458 -5.937 -19.192 1.00 74.56 85 LYS A CA 1
ATOM 649 C C . LYS A 1 85 ? 8.288 -5.221 -18.118 1.00 74.56 85 LYS A C 1
ATOM 651 O O . LYS A 1 85 ? 7.751 -4.742 -17.114 1.00 74.56 85 LYS A O 1
ATOM 656 N N . ARG A 1 86 ? 9.598 -5.100 -18.362 1.00 83.31 86 ARG A N 1
ATOM 657 C CA . ARG A 1 86 ? 10.546 -4.459 -17.438 1.00 83.31 86 ARG A CA 1
ATOM 658 C C . ARG A 1 86 ? 10.148 -3.007 -17.162 1.00 83.31 86 ARG A C 1
ATOM 660 O O . ARG A 1 86 ? 9.892 -2.233 -18.076 1.00 83.31 86 ARG A O 1
ATOM 667 N N . GLY A 1 87 ? 10.101 -2.651 -15.882 1.00 88.00 87 GLY A N 1
ATOM 668 C CA . GLY A 1 87 ? 9.895 -1.286 -15.404 1.00 88.00 87 GLY A CA 1
ATOM 669 C C . GLY A 1 87 ? 8.454 -0.783 -15.462 1.00 88.00 87 GLY A C 1
ATOM 670 O O . GLY A 1 87 ? 8.040 -0.106 -14.530 1.00 88.00 87 GLY A O 1
ATOM 671 N N . ILE A 1 88 ? 7.664 -1.131 -16.484 1.00 93.12 88 ILE A N 1
ATOM 672 C CA . ILE A 1 88 ? 6.267 -0.682 -16.542 1.00 93.12 88 ILE A CA 1
ATOM 673 C C . ILE A 1 88 ? 5.390 -1.459 -15.556 1.00 93.12 88 ILE A C 1
ATOM 675 O O . ILE A 1 88 ? 4.592 -0.830 -14.872 1.00 93.12 88 ILE A O 1
ATOM 679 N N . TYR A 1 89 ? 5.599 -2.776 -15.406 1.00 93.81 89 TYR A N 1
ATOM 680 C CA . TYR A 1 89 ? 4.773 -3.698 -14.603 1.00 93.81 89 TYR A CA 1
ATOM 681 C C . TYR A 1 89 ? 3.306 -3.792 -15.064 1.00 93.81 89 TYR A C 1
ATOM 683 O O . TYR A 1 89 ? 2.885 -3.111 -15.999 1.00 93.81 89 TYR A O 1
ATOM 691 N N . SER A 1 90 ? 2.524 -4.671 -14.435 1.00 93.56 90 SER A N 1
ATOM 692 C CA . SER A 1 90 ? 1.102 -4.867 -14.751 1.00 93.56 90 SER A CA 1
ATOM 693 C C . SER A 1 90 ? 0.179 -3.861 -14.042 1.00 93.56 90 SER A C 1
ATOM 695 O O . SER A 1 90 ? 0.609 -3.087 -13.190 1.00 93.56 90 SER A O 1
ATOM 697 N N . HIS A 1 91 ? -1.112 -3.876 -14.389 1.00 95.06 91 HIS A N 1
ATOM 698 C CA . HIS A 1 91 ? -2.171 -3.139 -13.678 1.00 95.06 91 HIS A CA 1
ATOM 699 C C . HIS A 1 91 ? -2.813 -3.956 -12.546 1.00 95.06 91 HIS A C 1
ATOM 701 O O . HIS A 1 91 ? -3.905 -3.615 -12.095 1.00 95.06 91 HIS A O 1
ATOM 707 N N . ARG A 1 92 ? -2.186 -5.059 -12.115 1.00 95.44 92 ARG A N 1
ATOM 708 C CA . ARG A 1 92 ? -2.697 -5.859 -10.997 1.00 95.44 92 ARG A CA 1
ATOM 709 C C . ARG A 1 92 ? -2.610 -5.038 -9.713 1.00 95.44 92 ARG A C 1
ATOM 711 O O . ARG A 1 92 ? -1.635 -4.322 -9.499 1.00 95.44 92 ARG A O 1
ATOM 718 N N . ILE A 1 93 ? -3.642 -5.153 -8.887 1.00 97.00 93 ILE A N 1
ATOM 719 C CA . ILE A 1 93 ? -3.778 -4.473 -7.600 1.00 97.00 93 ILE A CA 1
ATOM 720 C C . ILE A 1 93 ? -4.055 -5.549 -6.559 1.00 97.00 93 ILE A C 1
ATOM 722 O O . ILE A 1 93 ? -4.879 -6.430 -6.800 1.00 97.00 93 ILE A O 1
ATOM 726 N N . ILE A 1 94 ? -3.383 -5.474 -5.412 1.00 98.12 94 ILE A N 1
ATOM 727 C CA . ILE A 1 94 ? -3.744 -6.279 -4.244 1.00 98.12 94 ILE A CA 1
ATOM 728 C C . ILE A 1 94 ? -4.532 -5.377 -3.302 1.00 98.12 94 ILE A C 1
ATOM 730 O O . ILE A 1 94 ? -4.022 -4.347 -2.862 1.00 98.12 94 ILE A O 1
ATOM 734 N N . TYR A 1 95 ? -5.762 -5.766 -2.982 1.00 98.31 95 TYR A N 1
ATOM 735 C CA . TYR A 1 95 ? -6.524 -5.161 -1.896 1.00 98.31 95 TYR A CA 1
ATOM 736 C C . TYR A 1 95 ? -6.449 -6.062 -0.665 1.00 98.31 95 TYR A C 1
ATOM 738 O O . TYR A 1 95 ? -6.747 -7.252 -0.748 1.00 98.31 95 TYR A O 1
ATOM 746 N N . SER A 1 96 ? -6.024 -5.496 0.461 1.00 98.12 96 SER A N 1
ATOM 747 C CA . SER A 1 96 ? -5.942 -6.179 1.751 1.00 98.12 96 SER A CA 1
ATOM 748 C C . SER A 1 96 ? -6.889 -5.496 2.744 1.00 98.12 96 SER A C 1
ATOM 750 O O . SER A 1 96 ? -6.577 -4.392 3.199 1.00 98.12 96 SER A O 1
ATOM 752 N N . PRO A 1 97 ? -8.052 -6.095 3.061 1.00 97.38 97 PRO A N 1
ATOM 753 C CA . PRO A 1 97 ? -8.978 -5.540 4.045 1.00 97.38 97 PRO A CA 1
ATOM 754 C C . PRO A 1 97 ? -8.466 -5.765 5.474 1.00 97.38 97 PRO A C 1
ATOM 756 O O . PRO A 1 97 ? -7.742 -6.731 5.723 1.00 97.38 97 PRO A O 1
ATOM 759 N N . ARG A 1 98 ? -8.898 -4.917 6.419 1.00 96.75 98 ARG A N 1
ATOM 760 C CA . ARG A 1 98 ? -8.686 -5.101 7.870 1.00 96.75 98 ARG A CA 1
ATOM 761 C C . ARG A 1 98 ? -7.235 -5.413 8.270 1.00 96.75 98 ARG A C 1
ATOM 763 O O . ARG A 1 98 ? -6.977 -6.228 9.156 1.00 96.75 98 ARG A O 1
ATOM 770 N N . ILE A 1 99 ? -6.259 -4.762 7.642 1.00 98.12 99 ILE A N 1
ATOM 771 C CA . ILE A 1 99 ? -4.864 -4.877 8.067 1.00 98.12 99 ILE A CA 1
ATOM 772 C C . ILE A 1 99 ? -4.711 -4.245 9.447 1.00 98.12 99 ILE A C 1
ATOM 774 O O . ILE A 1 99 ? -5.071 -3.090 9.649 1.00 98.12 99 ILE A O 1
ATOM 778 N N . THR A 1 100 ? -4.159 -5.005 10.390 1.00 98.00 100 THR A N 1
ATOM 779 C CA . THR A 1 100 ? -3.884 -4.538 11.749 1.00 98.00 100 THR A CA 1
ATOM 780 C C . THR A 1 100 ? -2.564 -3.787 11.764 1.00 98.00 100 THR A C 1
ATOM 782 O O . THR A 1 100 ? -1.529 -4.394 11.483 1.00 98.00 100 THR A O 1
ATOM 785 N N . ILE A 1 101 ? -2.581 -2.507 12.132 1.00 97.94 101 ILE A N 1
ATOM 786 C CA . ILE A 1 101 ? -1.381 -1.749 12.485 1.00 97.94 101 ILE A CA 1
ATOM 787 C C . ILE A 1 101 ? -1.139 -1.910 13.985 1.00 97.94 101 ILE A C 1
ATOM 789 O O . ILE A 1 101 ? -1.989 -1.553 14.798 1.00 97.94 101 ILE A O 1
ATOM 793 N N . PHE A 1 102 ? 0.018 -2.457 14.350 1.00 98.00 102 PHE A N 1
ATOM 794 C CA . PHE A 1 102 ? 0.353 -2.783 15.739 1.00 98.00 102 PHE A CA 1
ATOM 795 C C . PHE A 1 102 ? 1.641 -2.119 16.240 1.00 98.00 102 PHE A C 1
ATOM 797 O O . PHE A 1 102 ? 1.907 -2.210 17.435 1.00 98.00 102 PHE A O 1
ATOM 804 N N . LYS A 1 103 ? 2.420 -1.441 15.380 1.00 97.25 103 LYS A N 1
ATOM 805 C CA . LYS A 1 103 ? 3.585 -0.631 15.789 1.00 97.25 103 LYS A CA 1
ATOM 806 C C . LYS A 1 103 ? 3.573 0.773 15.205 1.00 97.25 103 LYS A C 1
ATOM 808 O O . LYS A 1 103 ? 3.039 0.986 14.116 1.00 97.25 103 LYS A O 1
ATOM 813 N N . ASP A 1 104 ? 4.227 1.695 15.897 1.00 94.81 104 ASP A N 1
ATOM 814 C CA . ASP A 1 104 ? 4.556 3.020 15.378 1.00 94.81 104 ASP A CA 1
ATOM 815 C C . ASP A 1 104 ? 5.847 3.012 14.521 1.00 94.81 104 ASP A C 1
ATOM 817 O O . AS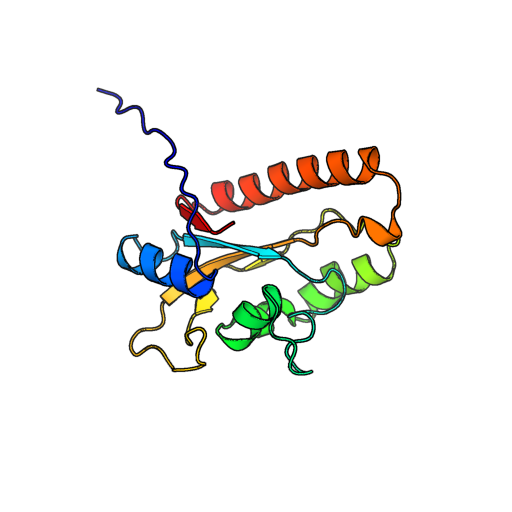P A 1 104 ? 6.402 1.954 14.198 1.00 94.81 104 ASP A O 1
ATOM 821 N N . ASP A 1 105 ? 6.323 4.196 14.118 1.00 91.31 105 ASP A N 1
ATOM 822 C CA . ASP A 1 105 ? 7.572 4.348 13.354 1.00 91.31 105 ASP A CA 1
ATOM 823 C C . ASP A 1 105 ? 8.843 4.070 14.182 1.00 91.31 105 ASP A C 1
ATOM 825 O O . ASP A 1 105 ? 9.885 3.738 13.608 1.00 91.31 105 ASP A O 1
ATOM 829 N N . ASN A 1 106 ? 8.770 4.172 15.514 1.00 91.88 106 ASN A N 1
ATOM 830 C CA . ASN A 1 106 ? 9.864 3.827 16.428 1.00 91.88 106 ASN A CA 1
ATOM 831 C C . ASN A 1 106 ? 9.935 2.312 16.692 1.00 91.88 106 ASN A C 1
ATOM 833 O O . ASN A 1 106 ? 10.937 1.813 17.205 1.00 91.88 106 ASN A O 1
ATOM 837 N N . GLY A 1 107 ? 8.902 1.568 16.287 1.00 92.81 107 GLY A N 1
ATOM 838 C CA . GLY A 1 107 ? 8.769 0.133 16.507 1.00 92.81 107 GLY A CA 1
ATOM 839 C C . GLY A 1 107 ? 8.117 -0.222 17.843 1.00 92.81 107 GLY A C 1
ATOM 840 O O . GLY A 1 107 ? 8.097 -1.406 18.196 1.00 92.81 107 GLY A O 1
ATOM 841 N N . GLU A 1 108 ? 7.580 0.766 18.558 1.00 96.81 108 GLU A N 1
ATOM 84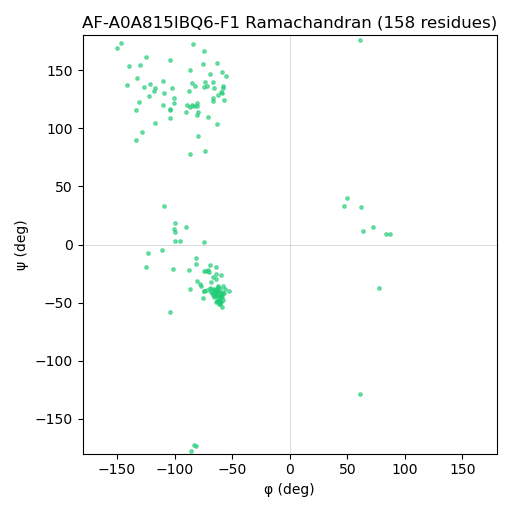2 C CA . GLU A 1 108 ? 6.835 0.578 19.797 1.00 96.81 108 GLU A CA 1
ATOM 843 C C . GLU A 1 108 ? 5.452 0.007 19.498 1.00 96.81 108 GLU A C 1
ATOM 845 O O . GLU A 1 108 ? 4.809 0.374 18.513 1.00 96.81 108 GLU 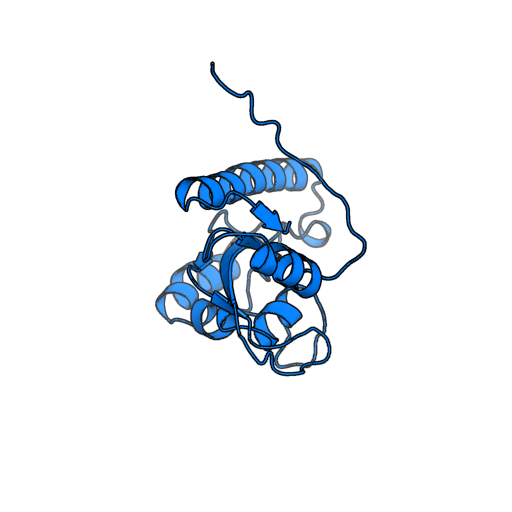A O 1
ATOM 850 N N . LEU A 1 109 ? 4.996 -0.926 20.335 1.00 97.69 109 LEU A N 1
ATOM 85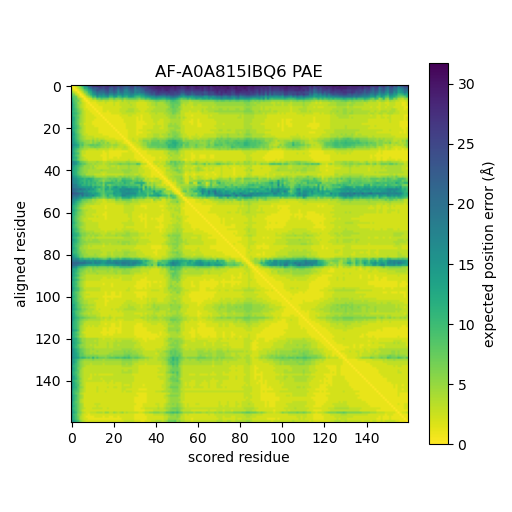1 C CA . LEU A 1 109 ? 3.676 -1.530 20.186 1.00 97.69 109 LEU A CA 1
ATOM 852 C C . LEU A 1 109 ? 2.589 -0.553 20.633 1.00 97.69 109 LEU A C 1
ATOM 854 O O . LEU A 1 109 ? 2.675 0.028 21.714 1.00 97.69 109 LEU A O 1
ATOM 858 N N . PHE A 1 110 ? 1.523 -0.441 19.845 1.00 95.31 110 PHE A N 1
ATOM 859 C CA . PHE A 1 110 ? 0.330 0.273 20.287 1.00 95.31 110 PHE A CA 1
ATOM 860 C C . PHE A 1 110 ? -0.414 -0.534 21.355 1.00 95.31 110 PHE A C 1
ATOM 862 O O . PHE A 1 110 ? -0.636 -1.734 21.195 1.00 95.31 110 PHE A O 1
ATOM 869 N N . SER A 1 111 ? -0.865 0.140 22.417 1.00 94.56 111 SER A N 1
ATOM 870 C CA . SER A 1 111 ? -1.761 -0.451 23.424 1.00 94.56 111 SER A CA 1
ATOM 871 C C . SER A 1 111 ? -3.120 -0.839 22.835 1.00 94.56 111 SER A C 1
ATOM 873 O O . SER A 1 111 ? -3.741 -1.798 23.283 1.00 94.56 111 SER A O 1
ATOM 875 N N . SER A 1 112 ? -3.557 -0.118 21.801 1.00 94.12 112 SER A N 1
ATOM 876 C CA . SER A 1 112 ? -4.739 -0.425 21.003 1.00 94.12 112 SER A CA 1
ATOM 877 C C . SER A 1 112 ? -4.356 -0.418 19.518 1.00 94.12 112 SER A C 1
ATOM 879 O O . SER A 1 112 ? -4.251 0.652 18.912 1.00 94.12 112 SER A O 1
ATOM 881 N N . PRO A 1 113 ? -4.065 -1.595 18.930 1.00 96.69 113 PRO A N 1
ATOM 882 C CA . PRO A 1 113 ? -3.900 -1.733 17.488 1.00 96.69 113 PRO A CA 1
ATOM 883 C C . PRO A 1 113 ? -5.172 -1.307 16.749 1.00 96.69 113 PRO A C 1
ATOM 885 O O . PRO A 1 113 ? -6.278 -1.511 17.245 1.00 96.69 113 PRO A O 1
ATOM 888 N N . TYR A 1 114 ? -5.017 -0.766 15.545 1.00 96.19 114 TYR A N 1
ATOM 889 C CA . TYR A 1 114 ? -6.133 -0.290 14.725 1.00 96.19 114 TYR A CA 1
ATOM 890 C C . TYR A 1 114 ? -6.132 -0.948 13.344 1.00 96.19 114 TYR A C 1
ATOM 892 O O . TYR A 1 114 ? -5.120 -1.502 12.903 1.00 96.19 114 TYR A O 1
ATOM 900 N N . HIS A 1 115 ? -7.277 -0.897 12.664 1.00 97.50 115 HIS A N 1
ATOM 901 C CA . HIS A 1 115 ? -7.481 -1.547 11.372 1.00 97.50 115 HIS A CA 1
ATOM 902 C C . HIS A 1 115 ? -7.595 -0.543 10.228 1.00 97.50 115 HIS A C 1
ATOM 904 O O . HIS A 1 115 ? -8.207 0.516 10.363 1.00 97.50 115 HIS A O 1
ATOM 910 N N . VAL A 1 116 ? -7.004 -0.901 9.090 1.00 98.00 116 VAL A N 1
ATOM 911 C CA . VAL A 1 116 ? -7.033 -0.116 7.851 1.00 98.00 116 VAL A CA 1
ATOM 912 C C . VAL A 1 116 ? -7.217 -1.025 6.638 1.00 98.00 116 VAL A C 1
ATOM 914 O O . VAL A 1 116 ? -6.813 -2.191 6.644 1.00 98.00 116 VAL A O 1
ATOM 917 N N . GLY A 1 117 ? -7.791 -0.498 5.559 1.00 98.31 117 GLY A N 1
ATOM 918 C CA . GLY A 1 117 ? -7.693 -1.131 4.244 1.00 98.31 117 GLY A CA 1
ATOM 919 C C . GLY A 1 117 ? -6.403 -0.714 3.547 1.00 98.31 117 GLY A C 1
ATOM 920 O O . GLY A 1 117 ? -6.028 0.453 3.593 1.00 98.31 117 GLY A O 1
ATOM 921 N N . ILE A 1 118 ? -5.722 -1.638 2.869 1.00 98.38 118 ILE A N 1
ATOM 922 C CA . ILE A 1 118 ? -4.504 -1.318 2.111 1.00 98.38 118 ILE A CA 1
ATOM 923 C C . ILE A 1 118 ? -4.667 -1.708 0.648 1.00 98.38 118 ILE A C 1
ATOM 925 O O . ILE A 1 118 ? -4.974 -2.855 0.321 1.00 98.38 118 ILE A O 1
ATOM 929 N N . VAL A 1 119 ? -4.396 -0.754 -0.240 1.00 98.50 119 VAL A N 1
ATOM 930 C CA . VAL A 1 119 ? -4.299 -0.972 -1.684 1.00 98.50 119 VAL A CA 1
ATOM 931 C C . VAL A 1 119 ? -2.826 -0.967 -2.076 1.00 98.50 119 VAL A C 1
ATOM 933 O O . VAL A 1 119 ? -2.122 0.024 -1.915 1.00 98.50 119 VAL A O 1
ATOM 936 N N . THR A 1 120 ? -2.344 -2.103 -2.571 1.00 97.88 120 THR A N 1
ATOM 937 C CA . THR A 1 120 ? -0.948 -2.343 -2.950 1.00 97.88 120 THR A CA 1
ATOM 938 C C . THR A 1 120 ? -0.811 -2.302 -4.468 1.00 97.88 120 THR A C 1
ATOM 940 O O . THR A 1 120 ? -1.390 -3.132 -5.177 1.00 97.88 120 THR A O 1
ATOM 943 N N . VAL A 1 121 ? -0.049 -1.321 -4.964 1.00 95.25 121 VAL A N 1
ATOM 944 C CA . VAL A 1 121 ? 0.136 -1.052 -6.401 1.00 95.25 121 VAL A CA 1
ATOM 945 C C . VAL A 1 121 ? 1.589 -0.661 -6.671 1.00 95.25 121 VAL A C 1
ATOM 947 O O . VAL A 1 121 ? 2.137 0.157 -5.928 1.00 95.25 121 VAL A O 1
ATOM 950 N N . PRO A 1 122 ? 2.232 -1.170 -7.740 1.00 94.00 122 PRO A N 1
ATOM 951 C CA . PRO A 1 122 ? 3.582 -0.764 -8.073 1.00 94.00 122 PRO A CA 1
ATOM 952 C C . PRO A 1 122 ? 3.561 0.477 -8.967 1.00 94.00 122 PRO A C 1
ATOM 954 O O . PRO A 1 122 ? 2.876 0.518 -9.996 1.00 94.00 122 PRO A O 1
ATOM 957 N N . ALA A 1 123 ? 4.364 1.484 -8.633 1.00 92.50 123 ALA A N 1
ATOM 958 C CA . ALA A 1 123 ? 4.617 2.593 -9.548 1.00 92.50 123 ALA A CA 1
ATOM 959 C C . ALA A 1 123 ? 5.453 2.113 -10.755 1.00 92.50 123 ALA A C 1
ATOM 961 O O . ALA A 1 123 ? 6.302 1.226 -10.604 1.00 92.50 123 ALA A O 1
ATOM 962 N N . PRO A 1 124 ? 5.256 2.677 -11.963 1.00 93.38 124 PRO A N 1
ATOM 963 C CA . PRO A 1 124 ? 6.189 2.457 -13.060 1.00 93.38 124 PRO A CA 1
ATOM 964 C C . PRO A 1 124 ? 7.601 2.913 -12.670 1.00 93.38 124 PRO A C 1
ATOM 966 O O . PRO A 1 124 ? 7.791 4.007 -12.144 1.00 93.38 124 PRO A O 1
ATOM 969 N N . ASN A 1 125 ? 8.611 2.103 -12.971 1.00 93.06 125 ASN A N 1
ATOM 970 C CA . ASN A 1 125 ? 10.006 2.487 -12.807 1.00 93.06 125 ASN A CA 1
ATOM 971 C C . ASN A 1 125 ? 10.438 3.374 -13.984 1.00 93.06 125 ASN A C 1
ATOM 973 O O . ASN A 1 125 ? 10.866 2.879 -15.030 1.00 93.06 125 ASN A O 1
ATOM 977 N N . ALA A 1 126 ? 10.324 4.690 -13.799 1.00 91.75 126 ALA A N 1
ATOM 978 C CA . ALA A 1 126 ? 10.657 5.684 -14.817 1.00 91.75 126 ALA A CA 1
ATOM 979 C C . ALA A 1 126 ? 12.115 5.590 -15.300 1.00 91.75 126 ALA A C 1
ATOM 981 O O . ALA A 1 126 ? 12.361 5.747 -16.495 1.00 91.75 126 ALA A O 1
ATOM 982 N N . GLY A 1 127 ? 13.053 5.255 -14.405 1.00 89.81 127 GLY A N 1
ATOM 983 C CA . GLY A 1 127 ? 14.472 5.098 -14.741 1.00 89.81 127 GLY A CA 1
ATOM 984 C C . GLY A 1 127 ? 14.758 3.908 -15.660 1.00 89.81 127 GLY A C 1
ATOM 985 O O . GLY A 1 127 ? 15.700 3.950 -16.440 1.00 89.81 127 GLY A O 1
ATOM 986 N N . VAL A 1 128 ? 13.925 2.861 -15.612 1.00 92.44 128 VAL A N 1
ATOM 987 C CA . VAL A 1 128 ? 14.036 1.699 -16.513 1.00 92.44 128 VAL A CA 1
ATOM 988 C C . VAL A 1 128 ? 13.288 1.924 -17.826 1.00 92.44 128 VAL A C 1
ATOM 990 O O . VAL A 1 128 ? 13.749 1.483 -18.873 1.00 92.44 128 VAL A O 1
ATOM 993 N N . VAL A 1 129 ? 12.116 2.564 -17.780 1.00 92.81 129 VAL A N 1
ATOM 994 C CA . VAL A 1 129 ? 11.243 2.715 -18.956 1.00 92.81 129 VAL A CA 1
ATOM 995 C C . VAL A 1 129 ? 11.753 3.796 -19.917 1.00 92.81 129 VAL A C 1
ATOM 997 O O . VAL A 1 129 ? 11.603 3.637 -21.125 1.00 92.81 129 VAL A O 1
ATOM 1000 N N . ASN A 1 130 ? 12.329 4.887 -19.396 1.00 91.25 130 ASN A N 1
ATOM 1001 C CA . ASN A 1 130 ? 12.838 6.039 -20.157 1.00 91.25 130 ASN A CA 1
ATOM 1002 C C . ASN A 1 130 ? 11.875 6.585 -21.242 1.00 91.25 130 ASN A C 1
ATOM 1004 O O . ASN A 1 130 ? 12.290 7.055 -22.297 1.00 91.25 130 ASN A O 1
ATOM 1008 N N . GLN A 1 131 ? 10.563 6.506 -20.994 1.00 95.00 131 GLN A N 1
ATOM 1009 C CA . GLN A 1 131 ? 9.509 7.040 -21.865 1.00 95.00 131 GLN A CA 1
ATOM 1010 C C . GLN A 1 131 ? 8.492 7.806 -21.005 1.00 95.00 131 GLN A C 1
ATOM 1012 O O . GLN A 1 131 ? 7.526 7.209 -20.516 1.00 95.00 131 GLN A O 1
ATOM 1017 N N . PRO A 1 132 ? 8.689 9.120 -20.787 1.00 95.00 132 PRO A N 1
ATOM 1018 C CA . PRO A 1 132 ? 7.880 9.902 -19.848 1.00 95.00 132 PRO A CA 1
ATOM 1019 C C . PRO A 1 132 ? 6.372 9.859 -20.126 1.00 95.00 132 PRO A C 1
ATOM 1021 O O . PRO A 1 132 ? 5.575 9.747 -19.196 1.00 95.00 132 PRO A O 1
ATOM 1024 N N . ALA A 1 133 ? 5.965 9.878 -21.400 1.00 96.75 133 ALA A N 1
ATOM 1025 C CA . ALA A 1 133 ? 4.555 9.805 -21.788 1.00 96.75 133 ALA A CA 1
ATOM 1026 C C . ALA A 1 133 ? 3.906 8.456 -21.418 1.00 96.75 133 ALA A C 1
ATOM 1028 O O . ALA A 1 133 ? 2.778 8.422 -20.917 1.00 96.75 133 ALA A O 1
ATOM 1029 N N . LEU A 1 134 ? 4.630 7.347 -21.601 1.00 95.50 134 LEU A N 1
ATOM 1030 C CA . LEU A 1 134 ? 4.164 6.010 -21.225 1.00 95.50 134 LEU A CA 1
ATOM 1031 C C . LEU A 1 134 ? 4.076 5.856 -19.700 1.00 95.50 134 LEU A C 1
ATOM 1033 O O . LEU A 1 134 ? 3.106 5.303 -19.185 1.00 95.50 134 LEU A O 1
ATOM 1037 N N . VAL A 1 135 ? 5.062 6.385 -18.967 1.00 95.81 135 VAL A N 1
ATOM 1038 C CA . VAL A 1 135 ? 5.049 6.414 -17.496 1.00 95.81 135 VAL A CA 1
ATOM 1039 C C . VAL A 1 135 ? 3.840 7.200 -16.990 1.00 95.81 135 VAL A C 1
ATOM 1041 O O . VAL A 1 135 ? 3.085 6.687 -16.166 1.00 95.81 135 VAL A O 1
ATOM 1044 N N . LYS A 1 136 ? 3.619 8.411 -17.519 1.00 96.56 136 LYS A N 1
ATOM 1045 C CA . LYS A 1 136 ? 2.510 9.282 -17.116 1.00 96.56 136 LYS A CA 1
ATOM 1046 C C . LYS A 1 136 ? 1.151 8.637 -17.387 1.00 96.56 136 LYS A C 1
ATOM 1048 O O . LYS A 1 136 ? 0.332 8.568 -16.479 1.00 96.56 136 LYS A O 1
ATOM 1053 N N . SER A 1 137 ? 0.920 8.143 -18.603 1.00 97.06 137 SER A N 1
ATOM 1054 C CA . SER A 1 137 ? -0.349 7.490 -18.968 1.00 97.06 137 SER A CA 1
ATOM 1055 C C . SER A 1 137 ? -0.624 6.247 -18.117 1.00 97.06 137 SER A C 1
ATOM 1057 O O . SER A 1 137 ? -1.723 6.093 -17.591 1.00 97.06 137 SER A O 1
ATOM 1059 N N . THR A 1 138 ? 0.393 5.414 -17.880 1.00 96.31 138 THR A N 1
ATOM 1060 C CA . THR A 1 138 ? 0.273 4.230 -17.013 1.00 96.31 138 THR A CA 1
ATOM 1061 C C . THR A 1 138 ? -0.0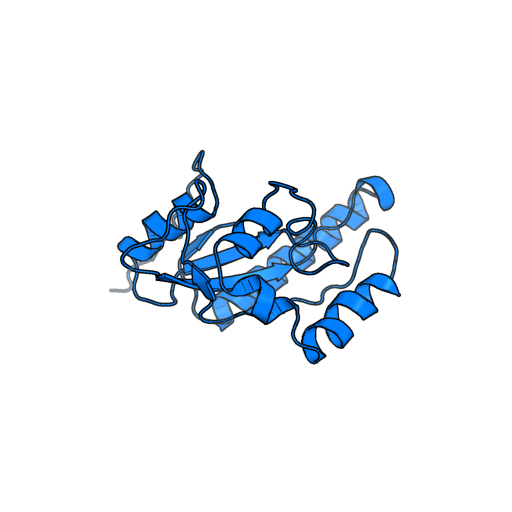24 4.605 -15.561 1.00 96.31 138 THR A C 1
ATOM 1063 O O . THR A 1 138 ? -0.817 3.935 -14.899 1.00 96.31 138 THR A O 1
ATOM 1066 N N . MET A 1 139 ? 0.613 5.661 -15.049 1.00 96.00 139 MET A N 1
ATOM 1067 C CA . MET A 1 139 ? 0.390 6.141 -13.688 1.00 96.00 139 MET A CA 1
ATOM 1068 C C . MET A 1 139 ? -1.033 6.680 -13.517 1.00 96.00 139 MET A C 1
ATOM 1070 O O . MET A 1 139 ? -1.692 6.303 -12.554 1.00 96.00 139 MET A O 1
ATOM 1074 N N . MET A 1 140 ? -1.530 7.480 -14.468 1.00 97.31 140 MET A N 1
ATOM 1075 C CA . MET A 1 140 ? -2.909 7.987 -14.451 1.00 97.31 140 MET A CA 1
ATOM 1076 C C . MET A 1 140 ? -3.931 6.848 -14.430 1.00 97.31 140 MET A C 1
ATOM 1078 O O . MET A 1 140 ? -4.807 6.830 -13.573 1.00 97.31 140 MET A O 1
ATOM 1082 N N . GLU A 1 141 ? -3.757 5.852 -15.299 1.00 97.31 141 GLU A N 1
ATOM 1083 C CA . GLU A 1 141 ? -4.618 4.666 -15.335 1.00 97.31 141 GLU A CA 1
ATOM 1084 C C . GLU A 1 141 ? -4.609 3.905 -13.996 1.00 97.31 141 GLU A C 1
ATOM 1086 O O . GLU A 1 141 ? -5.649 3.465 -13.504 1.00 97.31 141 GLU A O 1
ATOM 1091 N N . ARG A 1 142 ? -3.439 3.753 -13.361 1.00 96.50 142 ARG A N 1
ATOM 1092 C CA . ARG A 1 142 ? -3.338 3.097 -12.045 1.00 96.50 142 ARG A CA 1
ATOM 1093 C C . ARG A 1 142 ? -3.977 3.909 -10.931 1.00 96.50 142 ARG A C 1
ATOM 1095 O O . ARG A 1 142 ? -4.608 3.306 -10.069 1.00 96.50 142 ARG A O 1
ATOM 1102 N N . ILE A 1 143 ? -3.835 5.233 -10.954 1.00 97.12 143 ILE A N 1
ATOM 1103 C CA . ILE A 1 143 ? -4.484 6.126 -9.990 1.00 97.12 143 ILE A CA 1
ATOM 1104 C C . ILE A 1 143 ? -6.005 5.979 -10.091 1.00 97.12 143 ILE A C 1
ATOM 1106 O O . ILE A 1 143 ? -6.663 5.772 -9.078 1.00 97.12 143 ILE A O 1
ATOM 1110 N N . SER A 1 144 ? -6.573 5.977 -11.298 1.00 97.50 144 SER A N 1
ATOM 1111 C CA . SER A 1 144 ? -8.014 5.758 -11.471 1.00 97.50 144 SER A CA 1
ATOM 1112 C C . SER A 1 144 ? -8.465 4.409 -10.900 1.00 97.50 144 SER A C 1
ATOM 1114 O O . SER A 1 144 ? -9.445 4.343 -10.161 1.00 97.50 144 SER A O 1
ATOM 1116 N N . ARG A 1 145 ? -7.718 3.331 -11.171 1.00 98.06 145 ARG A N 1
ATOM 1117 C CA . ARG A 1 145 ? -8.046 1.987 -10.666 1.00 98.06 145 ARG A CA 1
ATOM 1118 C C . ARG A 1 145 ? -7.923 1.868 -9.149 1.00 98.06 145 ARG A C 1
ATOM 1120 O O . ARG A 1 145 ? -8.782 1.250 -8.531 1.00 98.06 145 ARG A O 1
ATOM 1127 N N . LEU A 1 146 ? -6.870 2.420 -8.543 1.00 97.00 146 LEU A N 1
ATOM 1128 C CA . LEU A 1 146 ? -6.676 2.312 -7.093 1.00 97.00 146 LEU A CA 1
ATOM 1129 C C . LEU A 1 146 ? -7.720 3.131 -6.326 1.00 97.00 146 LEU A C 1
ATOM 1131 O O . LEU A 1 146 ? -8.219 2.658 -5.309 1.00 97.00 146 LEU A O 1
ATOM 1135 N N . LEU A 1 147 ? -8.106 4.306 -6.841 1.00 97.19 147 LEU A N 1
ATOM 1136 C CA . LEU A 1 147 ? -9.182 5.109 -6.254 1.00 97.19 147 LEU A CA 1
ATOM 1137 C C . LEU A 1 147 ? -10.526 4.379 -6.347 1.00 97.19 147 LEU A C 1
ATOM 1139 O O . LEU A 1 147 ? -11.248 4.321 -5.356 1.00 97.19 147 LEU A O 1
ATOM 1143 N N . TYR A 1 148 ? -10.808 3.732 -7.483 1.00 97.81 148 TYR A N 1
ATOM 1144 C CA . TYR A 1 148 ? -11.986 2.874 -7.627 1.00 97.81 148 TYR A CA 1
ATOM 1145 C C . TYR A 1 148 ? -11.997 1.722 -6.611 1.00 97.81 148 TYR A C 1
ATOM 1147 O O . TYR A 1 148 ? -13.032 1.429 -6.021 1.00 97.81 148 TYR A O 1
ATOM 1155 N N . VAL A 1 149 ? -10.852 1.075 -6.358 1.00 98.38 149 VAL A N 1
ATOM 1156 C CA . VAL A 1 149 ? -10.766 0.005 -5.349 1.00 98.38 149 VAL A CA 1
ATOM 1157 C C . VAL A 1 149 ? -11.074 0.536 -3.948 1.00 98.38 149 VAL A C 1
ATOM 1159 O O . VAL A 1 149 ? -11.783 -0.135 -3.201 1.00 98.38 149 VAL A O 1
ATOM 1162 N N . PHE A 1 150 ? -10.586 1.723 -3.582 1.00 97.94 150 PHE A N 1
ATOM 1163 C CA . PHE A 1 150 ? -10.928 2.331 -2.295 1.00 97.94 150 PHE A CA 1
ATOM 1164 C C . PHE A 1 150 ? -12.426 2.621 -2.170 1.00 97.94 150 PHE A C 1
ATOM 1166 O O . PHE A 1 150 ? -13.042 2.214 -1.185 1.00 97.94 150 PHE A O 1
ATOM 1173 N N . GLU A 1 151 ? -13.015 3.253 -3.187 1.00 96.81 151 GLU A N 1
ATOM 1174 C CA . GLU A 1 151 ? -14.444 3.574 -3.229 1.00 96.81 151 GLU A CA 1
ATOM 1175 C C . GLU A 1 151 ? -15.312 2.310 -3.139 1.00 96.81 151 GLU A C 1
ATOM 1177 O O . GLU A 1 151 ? -16.197 2.218 -2.286 1.00 96.81 151 GLU A O 1
ATOM 1182 N N . ALA A 1 152 ? -15.013 1.293 -3.955 1.00 97.81 152 ALA A N 1
ATOM 1183 C CA . ALA A 1 152 ? -15.741 0.024 -3.983 1.00 97.81 152 ALA A CA 1
ATOM 1184 C C . ALA A 1 152 ? -15.708 -0.711 -2.632 1.00 97.81 152 ALA A C 1
ATOM 1186 O O . ALA A 1 152 ? -16.624 -1.468 -2.308 1.00 97.81 152 ALA A O 1
ATOM 1187 N N . ASN A 1 153 ? -14.671 -0.465 -1.829 1.00 97.31 153 ASN A N 1
ATOM 1188 C CA . ASN A 1 153 ? -14.508 -1.026 -0.491 1.00 97.31 153 ASN A CA 1
ATOM 1189 C C . ASN A 1 153 ? -14.895 -0.055 0.633 1.00 97.31 153 ASN A C 1
ATOM 1191 O O . ASN A 1 153 ? -14.639 -0.344 1.798 1.00 97.31 153 ASN A O 1
ATOM 1195 N N . LYS A 1 154 ? -15.574 1.050 0.297 1.00 96.12 154 LYS A N 1
ATOM 1196 C CA . LYS A 1 154 ? -16.150 2.016 1.240 1.00 96.12 154 LYS A CA 1
ATOM 1197 C C . LYS A 1 154 ? -15.112 2.718 2.126 1.00 96.12 154 LYS A C 1
ATOM 1199 O O . LYS A 1 154 ? -15.436 3.080 3.255 1.00 96.12 154 LYS A O 1
ATOM 1204 N N . HIS A 1 155 ? -13.906 2.950 1.614 1.00 96.62 155 HIS A N 1
ATOM 1205 C CA . HIS A 1 155 ? -12.946 3.855 2.252 1.00 96.62 155 HIS A CA 1
ATOM 1206 C C . HIS A 1 155 ? -13.308 5.298 1.898 1.00 96.62 155 HIS A C 1
ATOM 1208 O O . HIS A 1 155 ? -13.371 5.645 0.720 1.00 96.62 155 HIS A O 1
ATOM 1214 N N . ASP A 1 156 ? -13.559 6.136 2.899 1.00 92.50 156 ASP A N 1
ATOM 1215 C CA . ASP A 1 156 ? -13.902 7.559 2.738 1.00 92.50 156 ASP A CA 1
ATOM 1216 C C . ASP A 1 156 ? -12.794 8.505 3.226 1.00 92.50 156 ASP A C 1
ATOM 1218 O O . ASP A 1 156 ? -12.880 9.714 3.005 1.00 92.50 156 ASP A O 1
ATOM 1222 N N . CYS A 1 157 ? -11.723 7.964 3.817 1.00 95.75 157 CYS A N 1
ATOM 1223 C CA . CYS A 1 157 ? -10.515 8.707 4.151 1.00 95.75 157 CYS A CA 1
ATOM 1224 C C . CYS A 1 157 ? -9.265 7.967 3.665 1.00 95.75 157 CYS A C 1
ATOM 1226 O O . CYS A 1 157 ? -9.041 6.814 4.030 1.00 95.75 157 CYS A O 1
ATOM 1228 N N . LEU A 1 158 ? -8.453 8.625 2.833 1.00 97.12 158 LEU A N 1
ATOM 1229 C CA . LEU A 1 158 ? -7.310 8.004 2.163 1.00 97.12 158 LEU A CA 1
ATOM 1230 C C . LEU A 1 158 ? -5.985 8.637 2.593 1.00 97.12 158 LEU A C 1
ATOM 1232 O O . LEU A 1 158 ? -5.841 9.859 2.589 1.00 97.12 158 LEU A O 1
ATOM 1236 N N . VAL A 1 159 ? -4.999 7.790 2.880 1.00 97.00 159 VAL A N 1
ATOM 1237 C CA . VAL A 1 159 ? -3.589 8.158 3.034 1.00 97.00 159 VAL A CA 1
ATOM 1238 C C . VAL A 1 159 ? -2.854 7.718 1.771 1.00 97.00 159 VAL A C 1
ATOM 1240 O O . VAL A 1 159 ? -2.700 6.518 1.522 1.00 97.00 159 VAL A O 1
ATOM 1243 N N . LEU A 1 160 ? -2.446 8.697 0.960 1.00 94.62 160 LEU A N 1
ATOM 1244 C CA . LEU A 1 160 ? -1.826 8.505 -0.354 1.00 94.62 160 LEU A CA 1
ATOM 1245 C C . LEU A 1 160 ? -0.350 8.899 -0.360 1.00 94.62 160 LEU A C 1
ATOM 1247 O O . LEU A 1 160 ? 0.048 9.847 0.352 1.00 94.62 160 LEU A O 1
#

Solvent-accessible surface area (backbone atoms only — not comparable to full-atom values): 9212 Å² total; per-residue (Å²): 134,86,78,83,80,77,86,85,84,85,88,74,100,67,53,73,65,58,51,48,52,59,47,55,74,75,44,66,87,53,26,40,28,34,59,36,69,32,53,55,65,36,74,34,47,50,33,94,77,69,44,84,50,76,31,17,49,50,29,73,20,29,48,48,38,66,62,48,62,34,69,67,48,34,56,67,47,28,50,46,34,65,75,44,61,75,38,54,53,69,90,70,67,48,78,44,75,67,32,41,39,41,34,51,97,89,65,50,71,48,95,74,59,48,50,26,27,36,42,37,39,49,71,53,37,56,88,70,54,74,43,69,69,61,44,50,55,53,46,53,56,48,52,56,51,54,53,49,54,38,53,79,65,59,32,82,42,76,51,122

Secondary structure (DSSP, 8-state):
-----PPP----SS-HHHHHHHHHTTSPTT-EEEEEE--SSSTTTTGGGT--SHHHHHHHHBTHHHHHTSHHHIIIIIIHHHHS-TTT-----EEEEEEEEEE-TT-PEEEEEEEEEEEEEPPP-HHHH--HHHHHHHHHHHHHHHHHHHHHTT--EEE-

pLDDT: mean 91.65, std 10.29, range [39.62, 98.5]

Nearest PDB structures (foldseek):
  5zdb-assembly2_B  TM=8.860E-01  e=2.484E-12  Deinococcus radiodurans R1 = ATCC 13939 = DSM 20539
  5zdg-assembly1_C  TM=9.075E-01  e=6.874E-11  Deinococcus radiodurans R1 = ATCC 13939 = DSM 20539
  5zde-assembly1_C  TM=8.864E-01  e=2.465E-10  Deinococcus radiodurans R1 = ATCC 13939 = DSM 20539
  5zdc-assembly5_L  TM=7.731E-01  e=6.050E-11  Deinococcus radiodurans R1 = ATCC 13939 = DSM 20539
  5zda-assembly1_A  TM=8.780E-01  e=1.000E-08  Deinococcus radiodurans R1 = ATCC 13939 = DSM 20539

Foldseek 3Di:
DDPPDDQDDDDDPDALQVVQVVVLVVDDAAQEEEEQQDDQADQLPCLVVPDLDRSVQDCLQKCRSVQCPPPVNCVPGRVQQVPDDPQLGDLDKDKDTFIWGQADSVRDGDPDIGTYIYIYDYQRRCVTVVDVVSSVVSVVVSVVVSVVVSVVSNHSHYDD

Organism: NCBI:txid392030

Mean predicted aligned error: 4.49 Å

Radius of gyration: 16.22 Å; Cα contacts (8 Å, |Δi|>4): 263; chains: 1; bounding box: 49×38×45 Å

Sequence (160 aa):
MATTSYQKVQIRHCTILQAAQSLAAEMAEDRVGILNFASAKNPGGGFLRGAKVKEESLARSSSLYLALTQPRIFAEYYDHNRCGKRGIYSHRIIYSPRITIFKDDNGELFSSPYHVGIVTVPAPNAGVVNQPALVKSTMMERISRLLYVFEANKHDCLVL